Protein AF-A0A2E9QDT1-F1 (afdb_monomer_lite)

Radius of gyration: 13.76 Å; chains: 1; bounding box: 31×36×30 Å

Sequence (77 aa):
MAQALTPSSPAEQIRALKAPVHFFIGEKDQLIDPHKLMVYYEELKPSTKADSSFTEIPGADHLSILGAGTTISRKID

Foldseek 3Di:
DPDPPPPPDLLVVLQVDPAAEEAEAEPAAPPDDLVVVVVSLVSHDPVNNVLYYYDHDYPDYPPCSVVVVVVVVVSVD

pLDDT: mean 85.27, std 14.09, range [39.28, 95.88]

Structure (mmCIF, N/CA/C/O backbone):
data_AF-A0A2E9QDT1-F1
#
_entry.id   AF-A0A2E9QDT1-F1
#
loop_
_atom_site.group_PDB
_atom_site.id
_atom_site.type_symbol
_atom_site.label_atom_id
_atom_site.label_alt_id
_atom_site.label_comp_id
_atom_site.label_asym_id
_atom_site.label_entity_id
_atom_site.label_seq_id
_atom_site.pdbx_PDB_ins_code
_atom_site.Cartn_x
_atom_site.Cartn_y
_atom_site.Cartn_z
_atom_site.occupancy
_atom_site.B_iso_or_equiv
_atom_site.auth_seq_id
_atom_site.auth_comp_id
_atom_site.auth_asym_id
_atom_site.auth_atom_id
_atom_site.pdbx_PDB_model_num
ATOM 1 N N . MET A 1 1 ? 8.414 -29.829 5.803 1.00 39.28 1 MET A N 1
ATOM 2 C CA . MET A 1 1 ? 8.203 -28.485 6.378 1.00 39.28 1 MET A CA 1
ATOM 3 C C . MET A 1 1 ? 8.309 -27.505 5.226 1.00 39.28 1 MET A C 1
ATOM 5 O O . MET A 1 1 ? 9.411 -27.318 4.728 1.00 39.28 1 MET A O 1
ATOM 9 N N . ALA A 1 2 ? 7.192 -26.987 4.713 1.00 44.41 2 ALA A N 1
ATOM 10 C CA . ALA A 1 2 ? 7.251 -25.917 3.724 1.00 44.41 2 ALA A CA 1
ATOM 11 C C . ALA A 1 2 ? 7.829 -24.693 4.443 1.00 44.41 2 ALA A C 1
ATOM 13 O O . ALA A 1 2 ? 7.158 -24.113 5.293 1.00 44.41 2 ALA A O 1
ATOM 14 N N . GLN A 1 3 ? 9.096 -24.358 4.181 1.00 49.41 3 GLN A N 1
ATOM 15 C CA . GLN A 1 3 ? 9.578 -23.012 4.465 1.00 49.41 3 GLN A CA 1
ATOM 16 C C . GLN A 1 3 ? 8.580 -22.089 3.776 1.00 49.41 3 GLN A C 1
ATOM 18 O O . GLN A 1 3 ? 8.390 -22.199 2.564 1.00 49.41 3 GLN A O 1
ATOM 23 N N . ALA A 1 4 ? 7.890 -21.244 4.543 1.00 53.31 4 ALA A N 1
ATOM 24 C CA . ALA A 1 4 ? 7.243 -20.098 3.941 1.00 53.31 4 ALA A CA 1
ATOM 25 C C . ALA A 1 4 ? 8.334 -19.436 3.094 1.00 53.31 4 ALA A C 1
ATOM 27 O O . ALA A 1 4 ? 9.384 -19.071 3.626 1.00 53.31 4 ALA A O 1
ATOM 28 N N . LEU A 1 5 ? 8.140 -19.413 1.774 1.00 53.12 5 LEU A N 1
ATOM 29 C CA . LEU A 1 5 ? 8.999 -18.725 0.817 1.00 53.12 5 LEU A CA 1
ATOM 30 C C . LEU A 1 5 ? 8.816 -17.226 1.055 1.00 53.12 5 LEU A C 1
ATOM 32 O O . LEU A 1 5 ? 8.347 -16.526 0.168 1.00 53.12 5 LEU A O 1
ATOM 36 N N . THR A 1 6 ? 9.075 -16.747 2.273 1.00 56.06 6 THR A N 1
ATOM 37 C CA . THR A 1 6 ? 9.063 -15.334 2.599 1.00 56.06 6 THR A CA 1
ATOM 38 C C . THR A 1 6 ? 10.258 -14.778 1.852 1.00 56.06 6 THR A C 1
ATOM 40 O O . THR A 1 6 ? 11.398 -15.095 2.202 1.00 56.06 6 THR A O 1
ATOM 43 N N . PRO A 1 7 ? 10.036 -14.059 0.753 1.00 57.19 7 PRO A N 1
ATOM 44 C CA . PRO A 1 7 ? 11.119 -13.677 -0.123 1.00 57.19 7 PRO A CA 1
ATOM 45 C C . PRO A 1 7 ? 12.025 -12.753 0.679 1.00 57.19 7 PRO A C 1
ATOM 4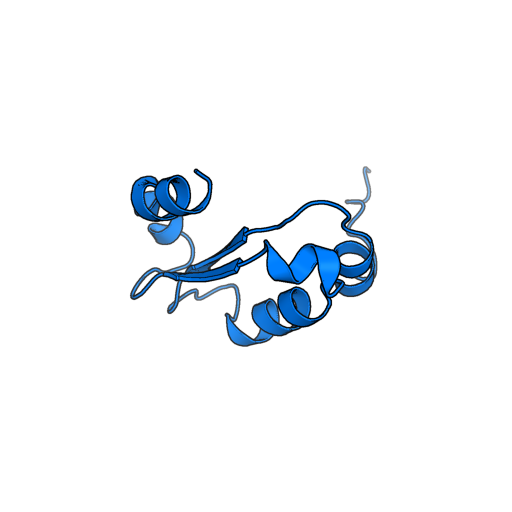7 O O . PRO A 1 7 ? 11.551 -11.851 1.368 1.00 57.19 7 PRO A O 1
ATOM 50 N N . SER A 1 8 ? 13.327 -13.010 0.633 1.00 66.75 8 SER A N 1
ATOM 51 C CA . SER A 1 8 ? 14.324 -12.402 1.520 1.00 66.75 8 SER A CA 1
ATOM 52 C C . SER A 1 8 ? 14.470 -10.881 1.368 1.00 66.75 8 SER A C 1
ATOM 54 O O . SER A 1 8 ? 15.245 -10.274 2.101 1.00 66.75 8 SER A O 1
ATOM 56 N N . SER A 1 9 ? 13.743 -10.254 0.436 1.00 84.12 9 SER A N 1
ATOM 57 C CA . SER A 1 9 ? 13.803 -8.818 0.167 1.00 84.12 9 SER A CA 1
ATOM 58 C C . SER A 1 9 ? 12.492 -8.304 -0.457 1.00 84.12 9 SER A C 1
ATOM 60 O O . SER A 1 9 ? 12.352 -8.297 -1.682 1.00 84.12 9 SER A O 1
ATOM 62 N N . PRO A 1 10 ? 11.510 -7.850 0.349 1.00 86.06 10 PRO A N 1
ATOM 63 C CA . PRO A 1 10 ? 10.250 -7.291 -0.157 1.00 86.06 10 PRO A CA 1
ATOM 64 C C . PRO A 1 10 ? 10.447 -6.146 -1.165 1.00 86.06 10 PRO A C 1
ATOM 66 O O . PRO A 1 10 ? 9.724 -6.056 -2.153 1.00 86.06 10 PRO A O 1
ATOM 69 N N . ALA A 1 11 ? 11.480 -5.318 -0.980 1.00 88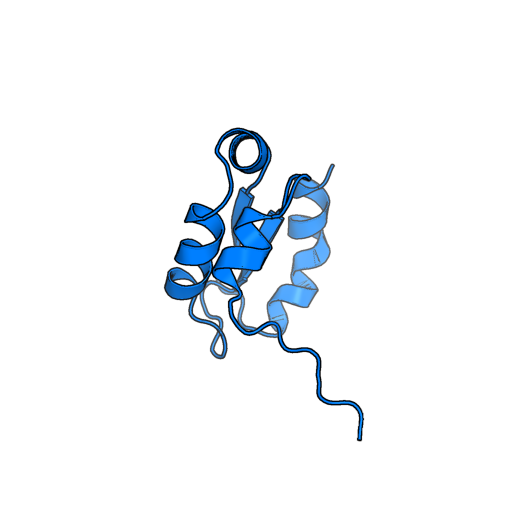.06 11 ALA A N 1
ATOM 70 C CA . ALA A 1 11 ? 11.801 -4.224 -1.897 1.00 88.06 11 ALA A CA 1
ATOM 71 C C . ALA A 1 11 ? 12.186 -4.714 -3.306 1.00 88.06 11 ALA A C 1
ATOM 73 O O . ALA A 1 11 ? 11.793 -4.110 -4.303 1.00 88.06 11 ALA A O 1
ATOM 74 N N . GLU A 1 12 ? 12.936 -5.815 -3.417 1.00 89.06 12 GLU A N 1
ATOM 75 C CA . GLU A 1 12 ? 13.276 -6.400 -4.721 1.00 89.06 12 GLU A CA 1
ATOM 76 C C . GLU A 1 12 ? 12.040 -6.942 -5.437 1.00 89.06 12 GLU A C 1
ATOM 78 O O . GLU A 1 12 ? 11.907 -6.791 -6.652 1.00 89.06 12 GLU A O 1
ATOM 83 N N . GLN A 1 13 ? 11.105 -7.526 -4.686 1.00 88.25 13 GLN A N 1
ATOM 84 C CA . GLN A 1 13 ? 9.862 -8.033 -5.257 1.00 88.25 13 GLN A CA 1
ATOM 85 C C . GLN A 1 13 ? 8.995 -6.920 -5.819 1.00 88.25 13 GLN A C 1
ATOM 87 O O . GLN A 1 13 ? 8.496 -7.040 -6.936 1.00 88.25 13 GLN A O 1
ATOM 92 N N . ILE A 1 14 ? 8.860 -5.827 -5.069 1.00 91.75 14 ILE A N 1
ATOM 93 C CA . ILE A 1 14 ? 8.106 -4.659 -5.512 1.00 91.75 14 ILE A CA 1
ATOM 94 C C . ILE A 1 14 ? 8.738 -4.052 -6.770 1.00 91.75 14 ILE A C 1
ATOM 96 O O . ILE A 1 14 ? 8.038 -3.804 -7.751 1.00 91.75 14 ILE A O 1
ATOM 100 N N . ARG A 1 15 ? 10.073 -3.925 -6.813 1.00 90.94 15 ARG A N 1
ATOM 101 C CA . ARG A 1 15 ? 10.806 -3.478 -8.015 1.00 90.94 15 ARG A CA 1
ATOM 102 C C . ARG A 1 15 ? 10.602 -4.387 -9.228 1.00 90.94 15 ARG A C 1
ATOM 104 O O . ARG A 1 15 ? 10.699 -3.929 -10.372 1.00 90.94 15 ARG A O 1
ATOM 111 N N . ALA A 1 16 ? 10.352 -5.675 -9.008 1.00 91.50 16 ALA A N 1
ATOM 112 C CA . ALA A 1 16 ? 10.122 -6.646 -10.072 1.00 91.50 16 ALA A CA 1
ATOM 113 C C . ALA A 1 16 ? 8.698 -6.592 -10.657 1.00 91.50 16 ALA A C 1
ATOM 115 O O . ALA A 1 16 ? 8.479 -7.147 -11.739 1.00 91.50 16 ALA A O 1
ATOM 116 N N . LEU A 1 17 ? 7.749 -5.915 -9.997 1.00 91.69 17 LEU A N 1
ATOM 117 C CA . LEU A 1 17 ? 6.371 -5.801 -10.468 1.00 91.69 17 LEU A CA 1
ATOM 118 C C . LEU A 1 17 ? 6.293 -5.074 -11.815 1.00 91.69 17 LEU A C 1
ATOM 120 O O . LEU A 1 17 ? 6.912 -4.031 -12.045 1.00 91.69 17 LEU A O 1
ATOM 124 N N . LYS A 1 18 ? 5.506 -5.656 -12.721 1.00 92.88 18 LYS A N 1
ATOM 125 C CA . LYS A 1 18 ? 5.261 -5.134 -14.075 1.00 92.88 18 LYS A CA 1
ATOM 126 C C . LYS A 1 18 ? 3.844 -4.598 -14.266 1.00 92.88 18 LYS A C 1
ATOM 128 O O . LYS A 1 18 ? 3.581 -3.984 -15.290 1.00 92.88 18 LYS A O 1
ATOM 133 N N . ALA A 1 19 ? 2.952 -4.871 -13.319 1.00 91.69 19 ALA A N 1
ATOM 134 C CA . ALA A 1 19 ? 1.565 -4.432 -13.340 1.00 91.69 19 ALA A CA 1
ATOM 135 C C . ALA A 1 19 ? 1.348 -3.348 -12.274 1.00 91.69 19 ALA A C 1
ATOM 137 O O . ALA A 1 19 ? 2.031 -3.405 -11.244 1.00 91.69 19 ALA A O 1
ATOM 138 N N . PRO A 1 20 ? 0.427 -2.397 -12.502 1.00 92.44 20 PRO A N 1
ATOM 139 C CA . PRO A 1 20 ? 0.044 -1.411 -11.497 1.00 92.44 20 PRO A CA 1
ATOM 140 C C . PRO A 1 20 ? -0.436 -2.072 -10.201 1.00 92.44 20 PRO A C 1
ATOM 142 O O . PRO A 1 20 ? -1.043 -3.145 -10.230 1.00 92.44 20 PRO A O 1
ATOM 145 N N . VAL A 1 21 ? -0.153 -1.437 -9.063 1.00 92.12 21 VAL A N 1
ATOM 146 C CA . VAL A 1 21 ? -0.542 -1.931 -7.736 1.00 92.12 21 VAL A CA 1
ATOM 147 C C . VAL A 1 21 ? -1.174 -0.818 -6.913 1.00 92.12 21 VAL A C 1
ATOM 149 O O . VAL A 1 21 ? -0.670 0.300 -6.840 1.00 92.12 21 VAL A O 1
ATOM 152 N N . HIS A 1 22 ? -2.263 -1.152 -6.228 1.00 92.12 22 HIS A N 1
ATOM 153 C CA . HIS A 1 22 ? -2.935 -0.249 -5.305 1.00 92.12 22 HIS A CA 1
ATOM 154 C C . HIS A 1 22 ? -2.722 -0.735 -3.871 1.00 92.12 22 HIS A C 1
ATOM 156 O O . HIS A 1 22 ? -3.182 -1.811 -3.493 1.00 92.12 22 HIS A O 1
ATOM 162 N N . PHE A 1 23 ? -2.009 0.058 -3.074 1.00 92.88 23 PHE A N 1
ATOM 163 C CA . PHE A 1 23 ? -1.840 -0.168 -1.645 1.00 92.88 23 PHE A CA 1
ATOM 164 C C . PHE A 1 23 ? -2.980 0.502 -0.885 1.00 92.88 23 PHE A C 1
ATOM 166 O O . PHE A 1 23 ? -3.259 1.688 -1.084 1.00 92.88 23 PHE A O 1
ATOM 173 N N . PHE A 1 24 ? -3.601 -0.256 0.014 1.00 93.50 24 PHE A N 1
ATOM 174 C CA . PHE A 1 24 ? -4.597 0.235 0.957 1.00 93.50 24 PHE A CA 1
ATOM 175 C C . PHE A 1 24 ? -4.137 -0.122 2.364 1.00 93.50 24 PHE A C 1
ATOM 177 O O . PHE A 1 24 ? -3.857 -1.288 2.639 1.00 93.50 24 PHE A O 1
ATOM 184 N N . ILE A 1 25 ? -4.054 0.872 3.242 1.00 94.88 25 ILE A N 1
ATOM 185 C CA . ILE A 1 25 ? -3.669 0.688 4.642 1.00 94.88 25 ILE A CA 1
ATOM 186 C C . ILE A 1 25 ? -4.544 1.554 5.543 1.00 94.88 25 ILE A C 1
ATOM 188 O O . ILE A 1 25 ? -4.990 2.624 5.136 1.00 94.88 25 ILE A O 1
ATOM 192 N N . GLY A 1 26 ? -4.840 1.080 6.751 1.00 95.06 26 GLY A N 1
ATOM 193 C CA . GLY A 1 26 ? -5.567 1.871 7.732 1.00 95.06 26 GLY A CA 1
ATOM 194 C C . GLY A 1 26 ? -4.668 2.965 8.297 1.00 95.06 26 GLY A C 1
ATOM 195 O O . GLY A 1 26 ? -3.532 2.694 8.674 1.00 95.06 26 GLY A O 1
ATOM 196 N N . GLU A 1 27 ? -5.170 4.195 8.389 1.00 94.19 27 GLU A N 1
ATOM 197 C CA . GLU A 1 27 ? -4.439 5.312 9.013 1.00 94.19 27 GLU A CA 1
ATOM 198 C C . GLU A 1 27 ? -4.030 4.991 10.465 1.00 94.19 27 GLU A C 1
ATOM 200 O O . GLU A 1 27 ? -3.004 5.452 10.958 1.00 94.19 27 GLU A O 1
ATOM 205 N N . LYS A 1 28 ? -4.837 4.178 11.156 1.00 95.12 28 LYS A N 1
ATOM 206 C CA . LYS A 1 28 ? -4.639 3.764 12.550 1.00 95.12 28 LYS A CA 1
ATOM 207 C C . LYS A 1 28 ? -4.253 2.291 12.666 1.00 95.12 28 LYS A C 1
ATOM 209 O O . LYS A 1 28 ? -4.532 1.671 13.693 1.00 95.12 28 LYS A O 1
ATOM 214 N N . ASP A 1 29 ? -3.672 1.710 11.617 1.00 95.62 29 ASP A N 1
ATOM 215 C CA . ASP A 1 29 ? -3.230 0.319 11.645 1.00 95.62 29 ASP A CA 1
ATOM 216 C C . ASP A 1 29 ? -2.188 0.114 12.761 1.00 95.62 29 ASP A C 1
ATOM 218 O O . ASP A 1 29 ? -1.166 0.793 12.857 1.00 95.62 29 ASP A O 1
ATOM 222 N N . GLN A 1 30 ? -2.507 -0.806 13.665 1.00 95.88 30 GLN A N 1
ATOM 223 C CA . GLN A 1 30 ? -1.733 -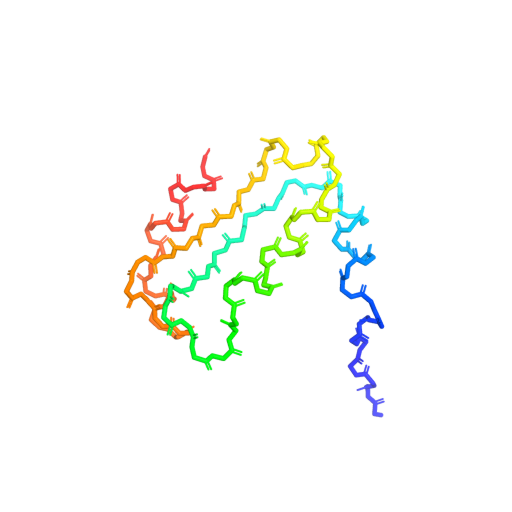1.111 14.861 1.00 95.88 30 GLN A CA 1
ATOM 224 C C . GLN A 1 30 ? -0.645 -2.167 14.625 1.00 95.88 30 GLN A C 1
ATOM 226 O O . GLN A 1 30 ? 0.181 -2.395 15.509 1.00 95.88 30 GLN A O 1
ATOM 231 N N . LEU A 1 31 ? -0.665 -2.851 13.476 1.00 94.81 31 LEU A N 1
ATOM 232 C CA . LEU A 1 31 ? 0.276 -3.918 13.122 1.00 94.81 31 LEU A CA 1
ATOM 233 C C . LEU A 1 31 ? 1.276 -3.470 12.056 1.00 94.81 31 LEU A C 1
ATOM 235 O O . LEU A 1 31 ? 2.437 -3.884 12.090 1.00 94.81 31 LEU A O 1
ATOM 239 N N . ILE A 1 32 ? 0.834 -2.640 11.113 1.00 92.44 32 ILE A N 1
ATOM 240 C CA . ILE A 1 32 ? 1.638 -2.148 9.999 1.00 92.44 32 ILE A CA 1
ATOM 241 C C . ILE A 1 32 ? 1.681 -0.626 10.061 1.00 92.44 32 ILE A C 1
ATOM 243 O O . ILE A 1 32 ? 0.658 0.037 10.010 1.00 92.44 32 ILE A O 1
ATOM 247 N N . ASP A 1 33 ? 2.889 -0.073 10.120 1.00 92.00 33 ASP A N 1
ATOM 248 C CA . ASP A 1 33 ? 3.113 1.371 10.056 1.00 92.00 33 ASP A CA 1
ATOM 249 C C . ASP A 1 33 ? 2.948 1.864 8.600 1.00 92.00 33 ASP A C 1
ATOM 251 O O . ASP A 1 33 ? 3.732 1.439 7.734 1.00 92.00 33 ASP A O 1
ATOM 255 N N . PRO A 1 34 ? 1.981 2.759 8.308 1.00 90.38 34 PRO A N 1
ATOM 256 C CA . PRO A 1 34 ? 1.765 3.295 6.964 1.00 90.38 34 PRO A CA 1
ATOM 257 C C . PRO A 1 34 ? 3.018 3.919 6.346 1.00 90.38 34 PRO A C 1
ATOM 259 O O . PRO A 1 34 ? 3.295 3.714 5.162 1.00 90.38 34 PRO A O 1
ATOM 262 N N . HIS A 1 35 ? 3.845 4.596 7.145 1.00 89.75 35 HIS A N 1
ATOM 263 C CA . HIS A 1 35 ? 5.066 5.232 6.656 1.00 89.75 35 HIS A CA 1
ATOM 264 C C . HIS A 1 35 ? 6.127 4.208 6.248 1.00 89.75 35 HIS A C 1
ATOM 266 O O . HIS A 1 35 ? 6.858 4.426 5.281 1.00 89.75 35 HIS A O 1
ATOM 272 N N . LYS A 1 36 ? 6.193 3.061 6.935 1.00 90.94 36 LYS A N 1
ATOM 273 C CA . LYS A 1 36 ? 7.083 1.958 6.535 1.00 90.94 36 LYS A CA 1
ATOM 274 C C . LYS A 1 36 ? 6.588 1.27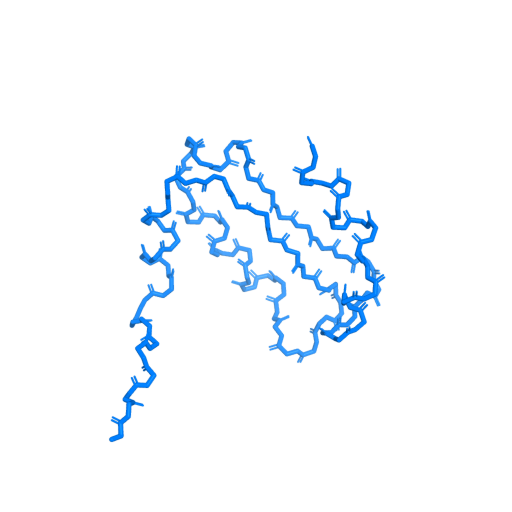2 5.270 1.00 90.94 36 LYS A C 1
ATOM 276 O O . LYS A 1 36 ? 7.408 0.837 4.465 1.00 90.94 36 LYS A O 1
ATOM 281 N N . LEU A 1 37 ? 5.271 1.194 5.075 1.00 92.38 37 LEU A N 1
ATOM 282 C CA . LEU A 1 37 ? 4.698 0.641 3.853 1.00 92.38 37 LEU A CA 1
ATOM 283 C C . LEU A 1 37 ? 4.933 1.562 2.644 1.00 92.38 37 LEU A C 1
ATOM 285 O O . LEU A 1 37 ? 5.230 1.070 1.556 1.00 92.38 37 LEU A O 1
ATOM 289 N N . MET A 1 38 ? 4.872 2.884 2.840 1.00 93.31 38 MET A N 1
ATOM 290 C CA . MET A 1 38 ? 5.114 3.885 1.792 1.00 93.31 38 MET A CA 1
ATOM 291 C C . MET A 1 38 ? 6.485 3.717 1.125 1.00 93.31 38 MET A C 1
ATOM 293 O O . MET A 1 38 ? 6.597 3.862 -0.088 1.00 93.31 38 MET A O 1
ATOM 297 N N . VAL A 1 39 ? 7.522 3.339 1.882 1.00 93.19 39 VAL A N 1
ATOM 298 C CA . VAL A 1 39 ? 8.862 3.082 1.323 1.00 93.19 39 VAL A CA 1
ATOM 299 C C . VAL A 1 39 ? 8.801 2.056 0.192 1.00 93.19 39 VAL A C 1
ATOM 301 O O . VAL A 1 39 ? 9.446 2.234 -0.832 1.00 93.19 39 VAL A O 1
ATOM 304 N N . TYR A 1 40 ? 7.980 1.014 0.322 1.00 92.31 40 TYR A N 1
ATOM 305 C CA . TYR A 1 40 ? 7.831 0.018 -0.735 1.00 92.31 40 TYR A CA 1
ATOM 306 C C . TYR A 1 40 ? 7.090 0.565 -1.953 1.00 92.31 40 TYR A C 1
ATOM 308 O O . TYR A 1 40 ? 7.458 0.247 -3.077 1.00 92.31 40 TYR A O 1
ATOM 316 N N . TYR A 1 41 ? 6.087 1.419 -1.765 1.00 93.94 41 TYR A N 1
ATOM 317 C CA . TYR A 1 41 ? 5.441 2.101 -2.887 1.00 93.94 41 TYR A CA 1
ATOM 318 C C . TYR A 1 41 ? 6.434 2.972 -3.676 1.00 93.94 41 TYR A C 1
ATOM 320 O O . TYR A 1 41 ? 6.394 3.013 -4.907 1.00 93.94 41 TYR A O 1
ATOM 328 N N . GLU A 1 42 ? 7.376 3.612 -2.981 1.00 94.00 42 GLU A N 1
ATOM 329 C CA . GLU A 1 42 ? 8.442 4.401 -3.602 1.00 94.00 42 GLU A CA 1
ATOM 330 C C . GLU A 1 42 ? 9.437 3.555 -4.415 1.00 94.00 42 GLU A C 1
ATOM 332 O O . GLU A 1 42 ? 10.014 4.057 -5.377 1.00 94.00 42 GLU A O 1
ATOM 337 N N . GLU A 1 43 ? 9.576 2.264 -4.104 1.00 94.56 43 GLU A N 1
ATOM 338 C CA . GLU A 1 43 ? 10.416 1.319 -4.851 1.00 94.56 43 GLU A CA 1
ATOM 339 C C . GLU A 1 43 ? 9.802 0.890 -6.202 1.00 94.56 43 GLU A C 1
ATOM 341 O O . GLU A 1 43 ? 10.463 0.218 -7.000 1.00 94.56 43 GLU A O 1
ATOM 346 N N . LEU A 1 44 ? 8.549 1.252 -6.503 1.00 94.31 44 LEU A N 1
ATOM 347 C CA . LEU A 1 44 ? 7.943 0.955 -7.803 1.00 94.31 44 LEU A CA 1
ATOM 348 C C . LEU A 1 44 ? 8.675 1.679 -8.940 1.00 94.31 44 LEU A C 1
ATOM 350 O O . LEU A 1 44 ? 9.002 2.864 -8.865 1.00 94.31 44 LEU A O 1
ATOM 354 N N . LYS A 1 45 ? 8.859 0.979 -10.065 1.00 94.19 45 LYS A N 1
ATOM 355 C CA . LYS A 1 45 ? 9.378 1.594 -11.295 1.00 94.19 45 LYS A CA 1
ATOM 356 C C . LYS A 1 45 ? 8.467 2.746 -11.731 1.00 94.19 45 LYS A C 1
ATOM 358 O O . LYS A 1 45 ? 7.252 2.563 -11.682 1.00 94.19 45 LYS A O 1
ATOM 363 N N . PRO A 1 46 ? 9.001 3.862 -12.266 1.00 93.00 46 PRO A N 1
ATOM 364 C CA . PRO A 1 46 ? 8.189 5.017 -12.660 1.00 93.0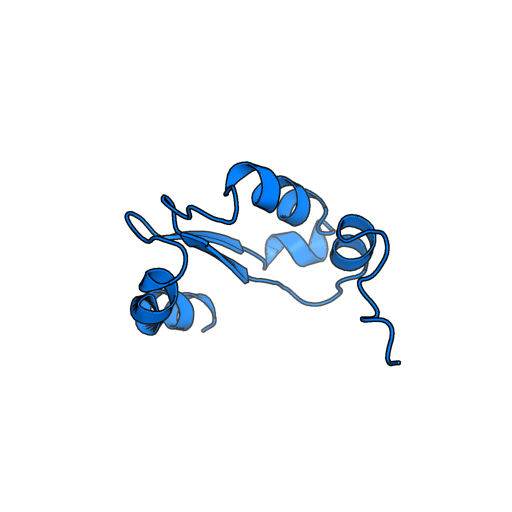0 46 PRO A CA 1
ATOM 365 C C . PRO A 1 46 ? 7.010 4.672 -13.579 1.00 93.00 46 PRO A C 1
ATOM 367 O O . PRO A 1 46 ? 5.911 5.173 -13.373 1.00 93.00 46 PRO A O 1
ATOM 370 N N . SER A 1 47 ? 7.218 3.762 -14.539 1.00 92.12 47 SER A N 1
ATOM 371 C CA . SER A 1 47 ? 6.174 3.295 -15.460 1.00 92.12 47 SER A CA 1
ATOM 372 C C . SER A 1 47 ? 5.026 2.578 -14.753 1.00 92.12 47 SER A C 1
ATOM 374 O O . SER A 1 47 ? 3.881 2.742 -15.133 1.00 92.12 47 SER A O 1
ATOM 376 N N . THR A 1 48 ? 5.333 1.781 -13.730 1.00 92.88 48 THR A N 1
ATOM 377 C CA . THR A 1 48 ? 4.330 1.057 -12.943 1.00 92.88 48 THR A CA 1
ATOM 378 C C . THR A 1 48 ? 3.678 1.991 -11.927 1.00 92.88 48 THR A C 1
ATOM 380 O O . THR A 1 48 ? 2.478 1.915 -11.680 1.00 92.88 48 THR A O 1
ATOM 383 N N . LYS A 1 49 ? 4.478 2.888 -11.340 1.00 93.06 49 LYS A N 1
ATOM 384 C CA . LYS A 1 49 ? 4.068 3.821 -10.293 1.00 93.06 49 LYS A CA 1
ATOM 385 C C . LYS A 1 49 ? 3.058 4.855 -10.792 1.00 93.06 49 LYS A C 1
ATOM 387 O O . LYS A 1 49 ? 2.180 5.223 -10.026 1.00 93.06 49 LYS A O 1
ATOM 392 N N . ALA A 1 50 ? 3.167 5.289 -12.050 1.00 91.94 50 ALA A N 1
ATOM 393 C CA . ALA A 1 50 ? 2.259 6.266 -12.656 1.00 91.94 50 ALA A CA 1
ATOM 394 C C . ALA A 1 50 ? 0.779 5.847 -12.580 1.00 91.94 50 ALA A C 1
ATOM 396 O O . ALA A 1 50 ? -0.074 6.695 -12.334 1.00 91.94 50 ALA A O 1
ATOM 397 N N . ASP A 1 51 ? 0.512 4.547 -12.715 1.00 92.31 51 ASP A N 1
ATOM 398 C CA . ASP A 1 51 ? -0.837 3.967 -12.673 1.00 92.31 51 ASP A CA 1
ATOM 399 C C . ASP A 1 51 ? -1.143 3.272 -11.331 1.00 92.31 51 ASP A C 1
ATOM 401 O O . ASP A 1 51 ? -2.192 2.661 -11.149 1.00 92.31 51 ASP A O 1
ATOM 405 N N . SER A 1 52 ? -0.209 3.331 -10.381 1.00 94.44 52 SER A N 1
ATOM 406 C CA . SER A 1 52 ? -0.350 2.752 -9.044 1.00 94.44 52 SER A CA 1
ATOM 407 C C . SER A 1 52 ? -0.854 3.800 -8.054 1.00 94.44 52 SER A C 1
ATOM 409 O O . SER A 1 52 ? -0.791 5.003 -8.298 1.00 94.44 52 SER A O 1
ATOM 411 N N . SER A 1 53 ? -1.329 3.362 -6.889 1.00 94.06 53 SER A N 1
ATOM 412 C CA . SER A 1 53 ? -1.737 4.303 -5.842 1.00 94.06 53 SER A CA 1
ATOM 413 C C . SER A 1 53 ? -1.411 3.801 -4.449 1.00 94.06 53 SER A C 1
ATOM 415 O O . SER A 1 53 ? -1.518 2.606 -4.182 1.00 94.06 53 SER A O 1
ATOM 417 N N . PHE A 1 54 ? -1.143 4.729 -3.538 1.00 94.94 54 PHE A N 1
ATOM 418 C CA . PHE A 1 54 ? -1.093 4.470 -2.107 1.00 94.94 54 PHE A CA 1
ATOM 419 C C . PHE A 1 54 ? -2.251 5.196 -1.425 1.00 94.94 54 PHE A C 1
ATOM 421 O O . PHE A 1 54 ? -2.457 6.389 -1.646 1.00 94.94 54 PHE A O 1
ATOM 428 N N . THR A 1 55 ? -3.042 4.472 -0.638 1.00 93.50 55 THR A N 1
ATOM 429 C CA . THR A 1 55 ? -4.243 5.007 0.006 1.00 93.50 55 THR A CA 1
ATOM 430 C C . THR A 1 55 ? -4.251 4.668 1.479 1.00 93.50 55 THR A C 1
ATOM 432 O O . THR A 1 55 ? -4.385 3.504 1.853 1.00 93.50 55 THR A O 1
ATOM 435 N N . GLU A 1 56 ? -4.198 5.704 2.301 1.00 94.25 56 GLU A N 1
ATOM 436 C CA . GLU A 1 56 ? -4.509 5.597 3.720 1.00 94.25 56 GLU A CA 1
ATOM 437 C C . GLU A 1 56 ? -6.019 5.752 3.897 1.00 94.25 56 GLU A C 1
ATOM 439 O O . GLU A 1 56 ? -6.622 6.696 3.380 1.00 94.25 56 GLU A O 1
ATOM 444 N N . ILE A 1 57 ? -6.649 4.791 4.569 1.00 92.81 57 ILE A N 1
ATOM 445 C CA . ILE A 1 57 ? -8.082 4.805 4.849 1.00 92.81 57 ILE A CA 1
ATOM 446 C C . ILE A 1 57 ? -8.288 5.489 6.205 1.00 92.81 57 ILE A C 1
ATOM 448 O O . ILE A 1 57 ? -7.889 4.918 7.229 1.00 92.81 57 ILE A O 1
ATOM 452 N N . PRO A 1 58 ? -8.902 6.690 6.236 1.00 92.31 58 PRO A N 1
ATOM 453 C CA . PRO A 1 58 ? -8.986 7.483 7.454 1.00 92.31 58 PRO A CA 1
ATOM 454 C C . PRO A 1 58 ? -9.724 6.756 8.570 1.00 92.31 58 PRO A C 1
ATOM 456 O O . PRO A 1 58 ? -10.791 6.177 8.356 1.00 92.31 58 PRO A O 1
ATOM 459 N N . GLY A 1 59 ? -9.161 6.801 9.773 1.00 92.88 59 GLY A N 1
ATOM 460 C CA . GLY A 1 59 ? -9.741 6.195 10.968 1.00 92.88 59 GLY A CA 1
ATOM 461 C C . GLY A 1 59 ? -9.802 4.663 10.989 1.00 92.88 59 GLY A C 1
ATOM 462 O O . GLY A 1 59 ? -10.195 4.127 12.024 1.00 92.88 59 GLY A O 1
ATOM 463 N N . ALA A 1 60 ? -9.412 3.971 9.914 1.00 94.19 60 ALA A N 1
ATOM 464 C CA . ALA A 1 60 ? -9.389 2.514 9.869 1.00 94.19 60 ALA A CA 1
ATOM 465 C C . ALA A 1 60 ? -8.158 1.955 10.597 1.00 94.19 60 ALA A C 1
ATOM 467 O O . ALA A 1 60 ? -7.046 2.461 10.455 1.00 94.19 60 ALA A O 1
ATOM 468 N N . ASP A 1 61 ? -8.386 0.896 11.361 1.00 95.12 61 ASP A N 1
ATOM 469 C CA . ASP A 1 61 ? -7.376 0.015 11.946 1.00 95.12 61 ASP A CA 1
ATOM 470 C C . ASP A 1 61 ? -7.116 -1.208 11.040 1.00 95.12 61 ASP A C 1
ATOM 472 O O . ASP A 1 61 ? -7.701 -1.336 9.958 1.00 95.12 61 ASP A O 1
ATOM 476 N N . HIS A 1 62 ? -6.264 -2.130 11.494 1.00 92.81 62 HIS A N 1
ATOM 477 C CA . HIS A 1 62 ? -5.841 -3.288 10.703 1.00 92.81 62 HIS A CA 1
ATOM 478 C C . HIS A 1 62 ? -6.991 -4.170 10.194 1.00 92.81 62 HIS A C 1
ATOM 480 O O . HIS A 1 62 ? -6.911 -4.727 9.101 1.00 92.81 62 HIS A O 1
ATOM 486 N N . LEU A 1 63 ? -8.063 -4.337 10.977 1.00 92.81 63 LEU A N 1
ATOM 487 C CA . LEU A 1 63 ? -9.159 -5.249 10.627 1.00 92.81 63 LEU A CA 1
ATOM 488 C C . LEU A 1 63 ? -10.360 -4.511 10.041 1.00 92.81 63 LEU A C 1
ATOM 490 O O . LEU A 1 63 ? -11.009 -5.011 9.123 1.00 92.81 63 LEU A O 1
ATOM 494 N N . SER A 1 64 ? -10.655 -3.314 10.538 1.00 92.38 64 SER A N 1
ATOM 495 C CA . SER A 1 64 ? -11.763 -2.486 10.053 1.00 92.38 64 SER A CA 1
ATOM 496 C C . SER A 1 64 ? -11.569 -2.023 8.610 1.00 92.38 64 SER A C 1
ATOM 498 O O . SER A 1 64 ? -12.564 -1.776 7.926 1.00 92.38 64 SER A O 1
ATOM 500 N N . ILE A 1 65 ? -10.330 -2.002 8.100 1.00 89.50 65 ILE A N 1
ATOM 501 C CA . ILE A 1 65 ? -10.048 -1.739 6.683 1.00 89.50 65 ILE A CA 1
ATOM 502 C C . ILE A 1 65 ? -10.787 -2.707 5.741 1.00 89.50 65 ILE A C 1
ATOM 504 O O . ILE A 1 65 ? -11.178 -2.320 4.642 1.00 89.50 65 ILE A O 1
ATOM 508 N N . LEU A 1 66 ? -11.070 -3.939 6.182 1.00 85.81 66 LEU A N 1
ATOM 509 C CA . LEU A 1 66 ? -11.835 -4.921 5.404 1.00 85.81 66 LEU A CA 1
ATOM 510 C C . LEU A 1 66 ? -13.281 -4.460 5.153 1.00 85.81 66 LEU A C 1
ATOM 512 O O . LEU A 1 66 ? -13.890 -4.828 4.150 1.00 85.81 66 LEU A O 1
ATOM 516 N N . GLY A 1 67 ? -13.824 -3.618 6.038 1.00 85.50 67 GLY A N 1
ATOM 517 C CA . GLY A 1 67 ? -15.129 -2.978 5.876 1.00 85.50 67 GLY A CA 1
ATOM 518 C C . GLY A 1 67 ? -15.130 -1.808 4.887 1.00 85.50 67 GLY A C 1
ATOM 519 O O . GLY A 1 67 ? -16.197 -1.373 4.462 1.00 85.50 67 GLY A O 1
ATOM 520 N N . ALA A 1 68 ? -13.960 -1.319 4.462 1.00 80.19 68 ALA A N 1
ATOM 521 C CA . ALA A 1 68 ? -13.822 -0.219 3.506 1.00 80.19 68 ALA A CA 1
ATOM 522 C C . ALA A 1 68 ? -13.931 -0.670 2.035 1.00 80.19 68 ALA A C 1
ATOM 524 O O . ALA A 1 68 ? -13.495 0.047 1.131 1.00 80.19 68 ALA A O 1
ATOM 525 N N . GLY A 1 69 ? -14.520 -1.845 1.781 1.00 74.06 69 GLY A N 1
ATOM 526 C CA . GLY A 1 69 ? -14.604 -2.475 0.461 1.00 74.06 69 GLY A CA 1
ATOM 527 C C . GLY A 1 69 ? -15.135 -1.554 -0.640 1.00 74.06 69 GLY A C 1
ATOM 528 O O . GLY A 1 69 ? -14.586 -1.543 -1.730 1.00 74.06 69 GLY A O 1
ATOM 529 N N . THR A 1 70 ? -16.113 -0.692 -0.355 1.00 70.75 70 THR A N 1
ATOM 530 C CA . THR A 1 70 ? -16.619 0.304 -1.319 1.00 70.75 70 THR A CA 1
ATOM 531 C 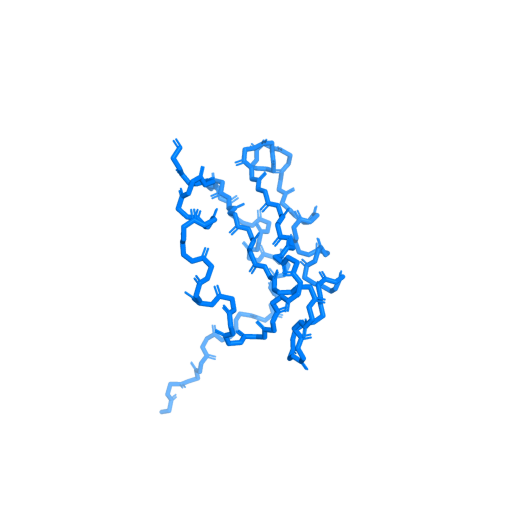C . THR A 1 70 ? -15.578 1.344 -1.736 1.00 70.75 70 THR A C 1
ATOM 533 O O . THR A 1 70 ? -15.561 1.754 -2.895 1.00 70.75 70 THR A O 1
ATOM 536 N N . THR A 1 71 ? -14.708 1.775 -0.822 1.00 72.69 71 THR A N 1
ATOM 537 C CA . THR A 1 71 ? -13.601 2.698 -1.120 1.00 72.69 71 THR A CA 1
ATOM 538 C C . THR A 1 71 ? -12.508 2.000 -1.923 1.00 72.69 71 THR A C 1
ATOM 540 O O . THR A 1 71 ? -11.948 2.599 -2.838 1.00 72.69 71 THR A O 1
ATOM 543 N N . ILE A 1 72 ? -12.234 0.734 -1.602 1.00 76.44 72 ILE A N 1
ATOM 544 C CA . ILE A 1 72 ? -11.260 -0.099 -2.312 1.00 76.44 72 ILE A CA 1
ATOM 545 C C . ILE A 1 72 ? -11.740 -0.364 -3.747 1.00 76.44 72 ILE A C 1
ATOM 547 O O . ILE A 1 72 ? -10.995 -0.113 -4.688 1.00 76.44 72 ILE A O 1
ATOM 551 N N . SER A 1 73 ? -12.999 -0.778 -3.932 1.00 72.44 73 SER A N 1
ATOM 552 C CA . SER A 1 73 ? -13.577 -1.088 -5.247 1.00 72.44 73 SER A CA 1
ATOM 553 C C . SER A 1 73 ? -13.566 0.108 -6.199 1.00 72.44 73 SER A C 1
ATOM 555 O O . SER A 1 73 ? -13.076 -0.025 -7.312 1.00 72.44 73 SER A O 1
ATOM 557 N N . ARG A 1 74 ? -13.992 1.300 -5.751 1.00 72.44 74 ARG A N 1
ATOM 558 C CA . ARG A 1 74 ? -14.027 2.511 -6.602 1.00 72.44 74 ARG A CA 1
ATOM 559 C C . ARG A 1 74 ? -12.667 2.949 -7.149 1.00 72.44 74 ARG A C 1
ATOM 561 O O . ARG A 1 74 ? -12.628 3.798 -8.030 1.00 72.44 74 ARG A O 1
ATOM 568 N N . LYS A 1 75 ? -11.570 2.483 -6.552 1.00 67.75 75 LYS A N 1
ATOM 569 C CA . LYS A 1 75 ? -10.206 2.869 -6.932 1.00 67.75 75 LYS A CA 1
ATOM 570 C C . LYS A 1 75 ? -9.545 1.868 -7.883 1.00 67.75 75 LYS A C 1
ATOM 572 O O . LYS A 1 75 ? -8.431 2.128 -8.318 1.00 67.75 75 LYS A O 1
ATOM 577 N N . ILE A 1 76 ? -10.200 0.732 -8.128 1.00 64.25 76 ILE A N 1
ATOM 578 C CA . ILE A 1 76 ? -9.725 -0.362 -8.986 1.00 64.25 76 ILE A CA 1
ATOM 579 C C . ILE A 1 76 ? -10.479 -0.375 -10.338 1.00 64.25 76 ILE A C 1
ATOM 581 O O . ILE A 1 76 ? -9.999 -1.007 -11.277 1.00 64.25 76 ILE A O 1
ATOM 585 N N . ASP A 1 77 ? -11.616 0.329 -10.439 1.00 50.34 77 ASP A N 1
ATOM 586 C CA . ASP A 1 77 ? -12.377 0.575 -11.681 1.00 50.34 77 ASP A CA 1
ATOM 587 C C . ASP A 1 77 ? -11.742 1.676 -12.554 1.00 50.34 77 ASP A C 1
ATOM 589 O O . ASP A 1 77 ? -11.770 1.528 -13.799 1.00 50.34 77 ASP A O 1
#

Secondary structure (DSSP, 8-state):
-------S-HHHHHHH--S--EEEEETT-SSS-HHHHHHHHHTS-HHHHTT-EEEEETT--TTGGGGGHHHHHTTT-